Protein AF-L0J2E8-F1 (afdb_monomer)

Structure (mmCIF, N/CA/C/O backbone):
data_AF-L0J2E8-F1
#
_entry.id   AF-L0J2E8-F1
#
loop_
_atom_site.group_PDB
_atom_site.id
_atom_site.type_symbol
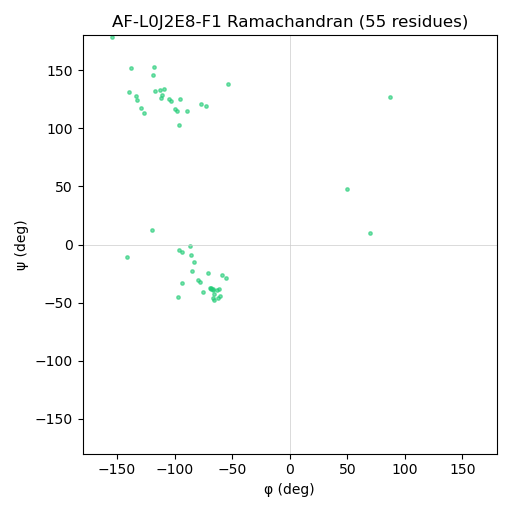_atom_site.label_atom_id
_atom_site.label_alt_id
_atom_site.label_comp_id
_atom_site.label_asym_id
_atom_site.label_entity_id
_atom_site.label_seq_id
_atom_site.pdbx_PDB_ins_code
_atom_site.Cartn_x
_atom_site.Cartn_y
_atom_site.Cartn_z
_atom_site.occupancy
_atom_site.B_iso_or_equiv
_atom_site.auth_seq_id
_atom_site.auth_comp_id
_atom_site.auth_asym_id
_atom_site.auth_atom_id
_atom_site.pdbx_PDB_model_num
ATOM 1 N N . MET A 1 1 ? 13.302 -33.167 -25.493 1.00 43.75 1 MET A N 1
ATOM 2 C CA . MET A 1 1 ? 12.964 -31.784 -25.896 1.00 43.75 1 MET A CA 1
ATOM 3 C C . MET A 1 1 ? 11.922 -31.216 -24.924 1.00 43.75 1 MET A C 1
ATOM 5 O O . MET A 1 1 ? 10.830 -30.871 -25.334 1.00 43.75 1 MET A O 1
ATOM 9 N N . THR A 1 2 ? 12.235 -31.180 -23.620 1.00 46.19 2 THR A N 1
ATOM 10 C CA . THR A 1 2 ? 11.300 -30.723 -22.556 1.00 46.19 2 THR A CA 1
ATOM 11 C C . THR A 1 2 ? 12.013 -29.902 -21.468 1.00 46.19 2 THR A C 1
ATOM 13 O O . THR A 1 2 ? 11.370 -29.226 -20.684 1.00 46.19 2 THR A O 1
ATOM 16 N N . LEU A 1 3 ? 13.353 -29.867 -21.460 1.00 53.91 3 LEU A N 1
ATOM 17 C CA . LEU A 1 3 ? 14.156 -29.145 -20.457 1.00 53.91 3 LEU A CA 1
ATOM 18 C C . LEU A 1 3 ? 14.410 -27.662 -20.794 1.00 53.91 3 LEU A C 1
ATOM 20 O O . LEU A 1 3 ? 15.049 -26.969 -20.015 1.00 53.91 3 LEU A O 1
ATOM 24 N N . ALA A 1 4 ? 13.924 -27.164 -21.936 1.00 53.94 4 ALA A N 1
ATOM 25 C CA . ALA A 1 4 ? 14.136 -25.775 -22.361 1.00 53.94 4 ALA A CA 1
ATOM 26 C C . ALA A 1 4 ? 12.972 -24.829 -22.009 1.00 53.94 4 ALA A C 1
ATOM 28 O O . ALA A 1 4 ? 13.087 -23.636 -22.250 1.00 53.94 4 ALA A O 1
ATOM 29 N N . 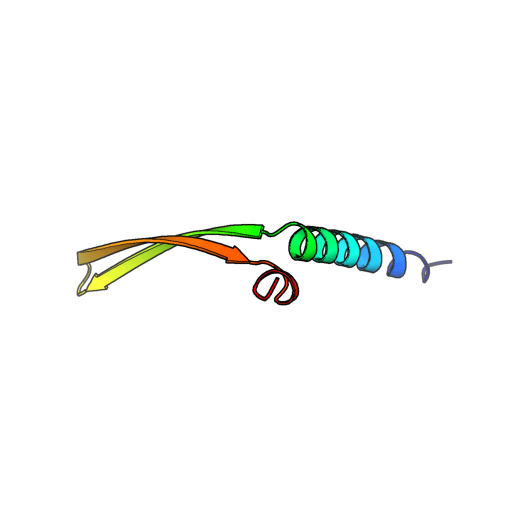MET A 1 5 ? 11.862 -25.338 -21.453 1.00 53.03 5 MET A N 1
ATOM 30 C CA . MET A 1 5 ? 10.666 -24.524 -21.179 1.00 53.03 5 MET A CA 1
ATOM 31 C C . MET A 1 5 ? 10.605 -23.950 -19.756 1.00 53.03 5 MET A C 1
ATOM 33 O O . MET A 1 5 ? 9.742 -23.127 -19.509 1.00 53.03 5 MET A O 1
ATOM 37 N N . ASN A 1 6 ? 11.520 -24.315 -18.846 1.00 51.81 6 ASN A N 1
ATOM 38 C CA . ASN A 1 6 ? 11.537 -23.753 -17.483 1.00 51.81 6 ASN A CA 1
ATOM 39 C C . ASN A 1 6 ? 12.474 -22.542 -17.351 1.00 51.81 6 ASN A C 1
ATOM 41 O O . ASN A 1 6 ? 12.188 -21.604 -16.622 1.00 51.81 6 ASN A O 1
ATOM 45 N N . ALA A 1 7 ? 13.584 -22.528 -18.098 1.00 54.59 7 ALA A N 1
ATOM 46 C CA . ALA A 1 7 ? 14.579 -21.460 -17.992 1.00 54.59 7 ALA A CA 1
ATOM 47 C C . ALA A 1 7 ? 14.094 -20.118 -18.569 1.00 54.59 7 ALA A C 1
ATOM 49 O O . ALA A 1 7 ? 14.588 -19.072 -18.174 1.00 54.59 7 ALA A O 1
ATOM 50 N N . THR A 1 8 ? 13.142 -20.121 -19.507 1.00 55.03 8 THR A N 1
ATOM 51 C CA . THR A 1 8 ? 12.624 -18.884 -20.117 1.00 55.03 8 THR A CA 1
ATOM 52 C C . THR A 1 8 ? 11.600 -18.178 -19.223 1.00 55.03 8 THR A C 1
ATOM 54 O O . THR A 1 8 ? 11.526 -16.953 -19.243 1.00 55.03 8 THR A O 1
ATOM 57 N N . GLU A 1 9 ? 10.844 -18.925 -18.413 1.00 56.38 9 GLU A N 1
ATOM 58 C CA . GLU A 1 9 ? 9.868 -18.361 -17.469 1.00 56.38 9 GLU A CA 1
ATOM 59 C C . GLU A 1 9 ? 10.556 -17.749 -16.243 1.00 56.38 9 GLU A C 1
ATOM 6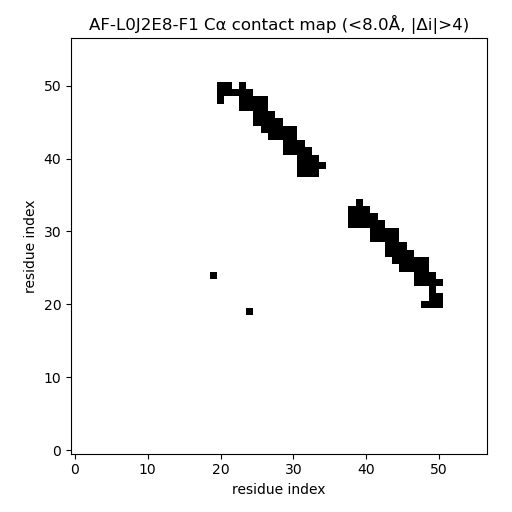1 O O . GLU A 1 9 ? 10.209 -16.641 -15.834 1.00 56.38 9 GLU A O 1
ATOM 66 N N . ASP A 1 10 ? 11.594 -18.414 -15.725 1.00 56.00 10 ASP A N 1
ATOM 67 C CA . ASP A 1 10 ? 12.394 -17.901 -14.608 1.00 56.00 10 ASP A CA 1
ATOM 68 C C . ASP A 1 10 ? 13.117 -16.591 -14.979 1.00 56.00 10 ASP A C 1
ATOM 70 O O . ASP A 1 10 ? 13.150 -15.649 -14.186 1.00 56.00 10 ASP A O 1
ATOM 74 N N . VAL A 1 11 ? 13.633 -16.484 -16.211 1.00 63.25 11 VAL A N 1
ATOM 75 C CA . VAL A 1 11 ? 14.279 -15.256 -16.716 1.00 63.25 11 VAL A CA 1
ATOM 76 C C . VAL A 1 11 ? 13.273 -14.112 -16.860 1.00 63.25 11 VAL A C 1
ATOM 78 O O . VAL A 1 11 ? 13.591 -12.983 -16.504 1.00 63.25 11 VAL A O 1
ATOM 81 N N . ALA A 1 12 ? 12.044 -14.384 -17.309 1.00 65.69 12 ALA A N 1
ATOM 82 C CA . ALA A 1 12 ? 11.016 -13.353 -17.465 1.00 65.69 12 ALA A CA 1
ATOM 83 C C . ALA A 1 12 ? 10.526 -12.788 -16.118 1.00 65.69 12 ALA A C 1
ATOM 85 O O . ALA A 1 12 ? 10.270 -11.588 -16.002 1.00 65.69 12 ALA A O 1
ATOM 86 N N . LEU A 1 13 ? 10.408 -13.641 -15.095 1.00 69.00 13 LEU A N 1
ATOM 87 C CA . LEU A 1 13 ? 10.089 -13.228 -13.727 1.00 69.00 13 LEU A CA 1
ATOM 88 C C . LEU A 1 13 ? 11.228 -12.397 -13.133 1.00 69.00 13 LEU A C 1
ATOM 90 O O . LEU A 1 13 ? 10.973 -11.332 -12.581 1.00 69.00 13 LEU A O 1
ATOM 94 N N . VAL A 1 14 ? 12.476 -12.843 -13.298 1.00 72.50 14 VAL A N 1
ATOM 95 C CA . VAL A 1 14 ? 13.659 -12.105 -12.839 1.00 72.50 14 VAL A CA 1
ATOM 96 C C . VAL A 1 14 ? 13.784 -10.753 -13.539 1.00 72.50 14 VAL A C 1
ATOM 98 O O . VAL A 1 14 ? 13.936 -9.762 -12.840 1.00 72.50 14 VAL A O 1
ATOM 101 N N . ASP A 1 15 ? 13.627 -10.668 -14.861 1.00 73.00 15 ASP A N 1
ATOM 102 C CA . ASP A 1 15 ? 13.657 -9.396 -15.602 1.00 73.00 15 ASP A CA 1
ATOM 103 C C . ASP A 1 15 ? 12.537 -8.441 -15.159 1.00 73.00 15 ASP A C 1
ATOM 105 O O . ASP A 1 15 ? 12.733 -7.226 -15.058 1.00 73.00 15 ASP A O 1
ATOM 109 N N . LEU A 1 16 ? 11.344 -8.975 -14.872 1.00 72.06 16 LEU A N 1
ATOM 110 C CA . LEU A 1 16 ? 10.241 -8.187 -14.329 1.00 72.06 16 LEU A CA 1
ATOM 111 C C . LEU A 1 16 ? 10.572 -7.670 -12.925 1.00 72.06 16 LEU A C 1
ATOM 113 O O . LEU A 1 16 ? 10.377 -6.483 -12.665 1.00 72.06 16 LEU A O 1
ATOM 117 N N . LEU A 1 17 ? 11.079 -8.529 -12.035 1.00 71.50 17 LEU A N 1
ATOM 118 C CA . LEU A 1 17 ? 11.518 -8.123 -10.701 1.00 71.50 17 LEU A CA 1
ATOM 119 C C . LEU A 1 17 ? 12.646 -7.090 -10.782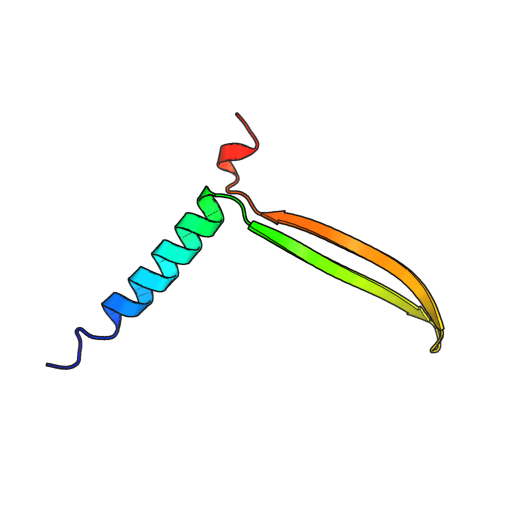 1.00 71.50 17 LEU A C 1
ATOM 121 O O . LEU A 1 17 ? 12.575 -6.086 -10.086 1.00 71.50 17 LEU A O 1
ATOM 125 N N . ASP A 1 18 ? 13.637 -7.277 -11.647 1.00 74.06 18 ASP A N 1
ATOM 126 C CA . ASP A 1 18 ? 14.789 -6.383 -11.785 1.00 74.06 18 ASP A CA 1
ATOM 127 C C . ASP A 1 18 ? 14.368 -5.008 -12.322 1.00 74.06 18 ASP A C 1
ATOM 129 O O . ASP A 1 18 ? 14.792 -3.962 -11.829 1.00 74.06 18 ASP A O 1
ATOM 133 N N . ARG A 1 19 ? 13.408 -4.974 -13.255 1.00 70.25 19 ARG A N 1
ATOM 134 C CA . ARG A 1 19 ? 12.809 -3.723 -13.738 1.00 70.25 19 ARG A CA 1
ATOM 135 C C . ARG A 1 19 ? 11.951 -3.030 -12.679 1.00 70.25 19 ARG A C 1
ATOM 137 O O . ARG A 1 19 ? 11.956 -1.801 -12.604 1.00 70.25 19 ARG A O 1
ATOM 144 N N . LEU A 1 20 ? 11.225 -3.792 -11.863 1.00 66.25 20 LEU A N 1
ATOM 145 C CA . LEU A 1 20 ? 10.476 -3.272 -10.718 1.00 66.25 20 LEU A CA 1
ATOM 146 C C . LEU A 1 20 ? 11.427 -2.708 -9.643 1.00 66.25 20 LEU A C 1
ATOM 148 O O . LEU A 1 20 ? 11.207 -1.603 -9.150 1.00 66.2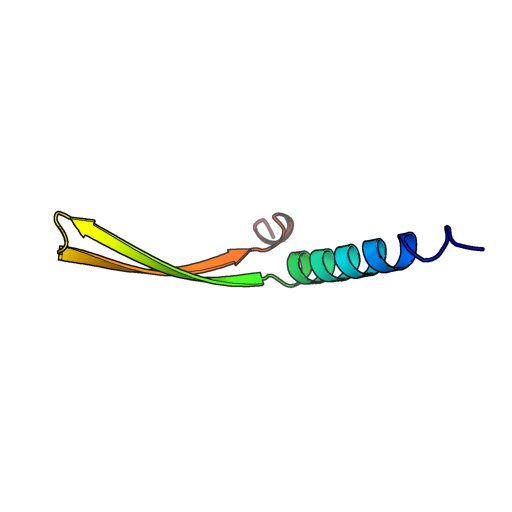5 20 LEU A O 1
ATOM 152 N N . LEU A 1 21 ? 12.530 -3.401 -9.348 1.00 66.25 21 LEU A N 1
ATOM 153 C CA . LEU A 1 21 ? 13.569 -2.980 -8.400 1.00 66.25 21 LEU A CA 1
ATOM 154 C C . LEU A 1 21 ? 14.365 -1.759 -8.898 1.00 66.25 21 LEU A C 1
ATOM 156 O O . LEU A 1 21 ? 14.687 -0.867 -8.107 1.00 66.25 21 LEU A O 1
ATOM 160 N N . GLY A 1 22 ? 14.649 -1.689 -10.201 1.00 66.44 22 GLY A N 1
ATOM 161 C CA . GLY A 1 22 ? 15.359 -0.580 -10.843 1.00 66.44 22 GLY A CA 1
ATOM 162 C C . GLY A 1 22 ? 14.496 0.665 -11.081 1.00 66.44 22 GLY A C 1
ATOM 163 O O . GLY A 1 22 ? 15.002 1.787 -11.018 1.00 66.44 22 GLY A O 1
ATOM 164 N N . GLY A 1 23 ? 13.193 0.489 -11.333 1.00 67.00 23 GLY A N 1
ATOM 165 C CA . GLY A 1 23 ? 12.225 1.577 -11.528 1.00 67.00 23 GLY A CA 1
ATOM 166 C C . GLY A 1 23 ? 11.636 2.140 -10.231 1.00 67.00 23 GLY A C 1
ATOM 167 O O . GLY A 1 23 ? 11.208 3.293 -10.206 1.00 67.00 23 GLY A O 1
ATOM 168 N N . GLY A 1 24 ? 11.664 1.355 -9.154 1.00 66.00 24 GLY A N 1
ATOM 169 C CA . GLY A 1 24 ? 11.001 1.662 -7.892 1.00 66.00 24 GLY A CA 1
ATOM 170 C C . GLY A 1 24 ? 9.551 1.170 -7.884 1.00 66.00 24 GLY A C 1
ATOM 171 O O . GLY A 1 24 ? 8.763 1.497 -8.771 1.00 66.00 24 GLY A O 1
ATOM 172 N N . VAL A 1 25 ? 9.182 0.396 -6.863 1.00 75.81 25 VAL A N 1
ATOM 173 C CA . VAL A 1 25 ? 7.817 -0.108 -6.648 1.00 75.81 25 VAL A CA 1
ATOM 174 C C . VAL A 1 25 ? 7.166 0.670 -5.517 1.00 75.81 25 VAL A C 1
ATOM 176 O O . VAL A 1 25 ? 7.696 0.710 -4.411 1.00 75.81 25 VAL A O 1
ATOM 179 N N . VAL A 1 26 ? 5.995 1.254 -5.763 1.00 78.44 26 VAL A N 1
ATOM 180 C CA . VAL A 1 26 ? 5.168 1.824 -4.693 1.00 78.44 26 VAL A CA 1
ATOM 181 C C . VAL A 1 26 ? 4.231 0.738 -4.169 1.00 78.44 26 VAL A C 1
ATOM 183 O O . VAL A 1 26 ? 3.358 0.268 -4.894 1.00 78.44 26 VAL A O 1
ATOM 186 N N . VAL A 1 27 ? 4.406 0.353 -2.909 1.00 80.62 27 VAL A N 1
ATOM 187 C CA . VAL A 1 27 ? 3.516 -0.546 -2.173 1.00 80.62 27 VAL A CA 1
ATOM 188 C C . VAL A 1 27 ? 2.531 0.303 -1.381 1.00 80.62 27 VAL A C 1
ATOM 190 O O . VAL A 1 27 ? 2.932 1.173 -0.607 1.00 80.62 27 VAL A O 1
ATOM 193 N N . VAL A 1 28 ? 1.241 0.051 -1.584 1.00 86.62 28 VAL A N 1
ATOM 194 C CA . VAL A 1 28 ? 0.155 0.651 -0.805 1.00 86.62 28 VAL A CA 1
ATOM 195 C C . VAL A 1 28 ? -0.446 -0.442 0.063 1.00 86.62 28 VAL A C 1
ATOM 197 O O . VAL A 1 28 ? -0.698 -1.544 -0.419 1.00 86.62 28 VAL A O 1
ATOM 200 N N . GLY A 1 29 ? -0.664 -0.133 1.330 1.00 87.19 29 GLY A N 1
ATOM 201 C CA . GLY A 1 29 ? -1.368 -0.992 2.265 1.00 87.19 29 GLY A CA 1
ATOM 202 C C . GLY A 1 29 ? -1.996 -0.164 3.368 1.00 87.19 29 GLY A C 1
ATOM 203 O O . GLY A 1 29 ? -1.824 1.052 3.425 1.00 87.19 29 GLY A O 1
ATOM 204 N N . ASP A 1 30 ? -2.694 -0.836 4.258 1.00 92.31 30 ASP A N 1
ATOM 205 C CA . ASP A 1 30 ? -3.299 -0.237 5.431 1.00 92.31 30 ASP A CA 1
ATOM 206 C C . ASP A 1 30 ? -3.098 -1.156 6.640 1.00 92.31 30 ASP A C 1
ATOM 208 O O . ASP A 1 30 ? -2.901 -2.366 6.511 1.00 92.31 30 ASP A O 1
ATOM 212 N N . LEU A 1 31 ? -3.055 -0.558 7.825 1.00 91.06 31 LEU A N 1
ATOM 213 C CA . LEU A 1 31 ? -2.910 -1.254 9.094 1.00 91.06 31 LEU A CA 1
ATOM 214 C C . LEU A 1 31 ? -3.941 -0.703 10.068 1.00 91.06 31 LEU A C 1
ATOM 216 O O . LEU A 1 31 ? -3.949 0.493 10.358 1.00 91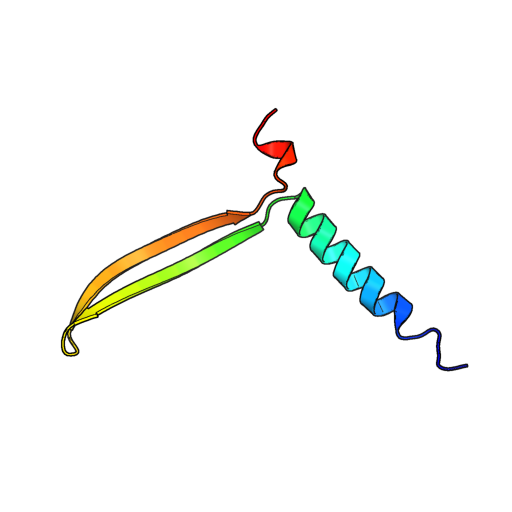.06 31 LEU A O 1
ATOM 220 N N . THR A 1 32 ? -4.756 -1.593 10.626 1.00 94.06 32 THR A N 1
ATOM 221 C CA . THR A 1 32 ? -5.695 -1.250 11.695 1.00 94.06 32 THR A CA 1
ATOM 222 C C . THR A 1 32 ? -5.251 -1.909 12.995 1.00 94.06 32 THR A C 1
ATOM 224 O O . THR A 1 32 ? -4.972 -3.106 13.030 1.00 94.06 32 THR A O 1
ATOM 227 N N . ILE A 1 33 ? -5.150 -1.119 14.063 1.00 95.25 33 ILE A N 1
ATOM 228 C CA . ILE A 1 33 ? -4.885 -1.602 15.419 1.00 95.25 33 ILE A CA 1
ATOM 229 C C . ILE A 1 33 ? -6.215 -1.645 16.158 1.00 95.25 33 ILE A C 1
ATOM 231 O O . ILE A 1 33 ? -6.824 -0.598 16.394 1.00 95.25 33 ILE A O 1
ATOM 235 N N . SER A 1 34 ? -6.623 -2.845 16.559 1.00 95.75 34 SER A N 1
ATOM 236 C CA . SER A 1 34 ? -7.897 -3.087 17.238 1.00 95.75 34 SER A CA 1
ATOM 237 C C . SER A 1 34 ? -7.667 -3.669 18.634 1.00 95.75 34 SER A C 1
ATOM 239 O O . SER A 1 34 ? -6.726 -4.432 18.864 1.00 95.75 34 SER A O 1
ATOM 241 N N . LEU A 1 35 ? -8.535 -3.315 19.580 1.00 95.75 35 LEU A N 1
ATOM 242 C CA . LEU A 1 35 ? -8.537 -3.833 20.945 1.00 95.75 35 LEU A CA 1
ATOM 243 C C . LEU A 1 35 ? -9.958 -4.217 21.342 1.00 95.75 35 LEU A C 1
ATOM 245 O O . LEU A 1 35 ? -10.860 -3.391 21.268 1.00 95.75 35 LEU A O 1
ATOM 249 N N . ALA A 1 36 ? -10.132 -5.450 21.824 1.00 96.81 36 ALA A N 1
ATOM 250 C CA . ALA A 1 36 ? -11.422 -5.954 22.299 1.00 96.81 36 ALA A CA 1
ATOM 251 C C . ALA A 1 36 ? -12.571 -5.704 21.299 1.00 96.81 36 ALA A C 1
ATOM 253 O O . ALA A 1 36 ? -13.631 -5.224 21.687 1.00 96.81 36 ALA A O 1
ATOM 254 N N . ASP A 1 37 ? -12.336 -6.031 20.024 1.00 92.25 37 ASP A 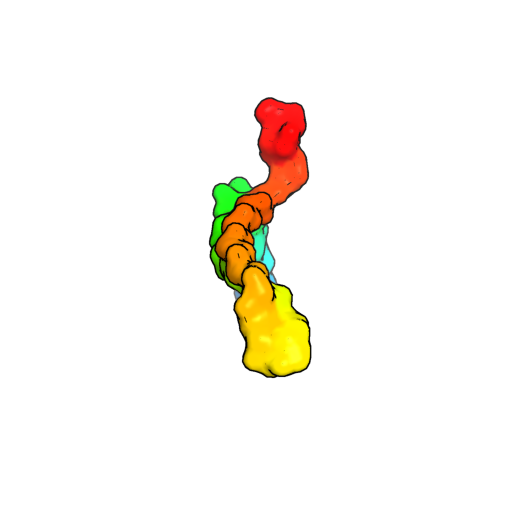N 1
ATOM 255 C CA . ASP A 1 37 ? -13.300 -5.871 18.920 1.00 92.25 37 ASP A CA 1
ATOM 256 C C . ASP A 1 37 ? -13.589 -4.411 18.510 1.00 92.25 37 ASP A C 1
ATOM 258 O O . ASP A 1 37 ? -14.487 -4.148 17.717 1.00 92.25 37 ASP A O 1
ATOM 262 N N . VAL A 1 38 ? -12.813 -3.448 19.025 1.00 95.50 38 VAL A N 1
ATOM 263 C CA . VAL A 1 38 ? -12.911 -2.031 18.654 1.00 95.50 38 VAL A CA 1
ATOM 264 C C . VAL A 1 38 ? -11.668 -1.594 17.892 1.00 95.50 38 VAL A C 1
ATOM 266 O O . VAL A 1 38 ? -10.548 -1.714 18.394 1.00 95.50 38 VAL A O 1
ATOM 269 N N . ASP A 1 39 ? -11.866 -1.028 16.705 1.00 93.88 39 ASP A N 1
ATOM 270 C CA . ASP A 1 39 ? -10.799 -0.417 15.915 1.00 93.88 39 ASP A CA 1
ATOM 271 C C . ASP A 1 39 ? -10.373 0.917 16.544 1.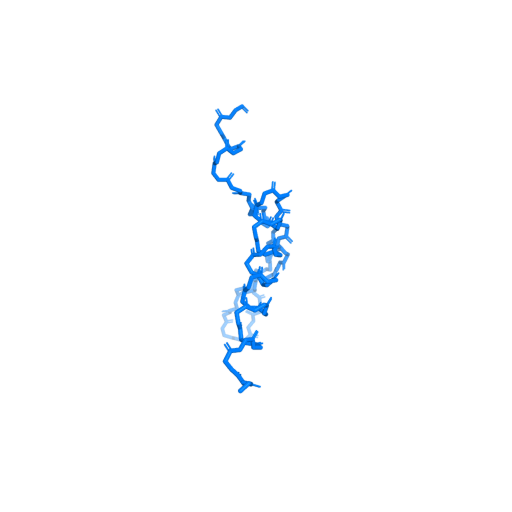00 93.88 39 ASP A C 1
ATOM 273 O O . ASP A 1 39 ? -11.177 1.836 16.702 1.00 93.88 39 ASP A O 1
ATOM 277 N N . LEU A 1 40 ? -9.101 1.021 16.937 1.00 96.19 40 LEU A N 1
ATOM 278 C CA . LEU A 1 40 ? -8.560 2.196 17.626 1.00 96.19 40 LEU A CA 1
ATOM 279 C C . LEU A 1 40 ? -7.850 3.146 16.669 1.00 96.19 40 LEU A C 1
ATOM 281 O O . LEU A 1 40 ? -7.998 4.363 16.765 1.00 96.19 40 LEU A O 1
ATOM 285 N N . VAL A 1 41 ? -7.017 2.592 15.790 1.00 95.25 41 VAL A N 1
ATOM 286 C CA . VAL A 1 41 ? -6.135 3.373 14.923 1.00 95.25 41 VAL A CA 1
ATOM 287 C C . VAL A 1 41 ? -6.116 2.745 13.544 1.00 95.25 41 VAL A C 1
ATOM 289 O O . VAL A 1 41 ? -5.873 1.548 13.429 1.00 95.25 41 VAL A O 1
ATOM 292 N N . HIS A 1 42 ? -6.310 3.566 12.517 1.00 94.44 42 HIS A N 1
ATOM 293 C CA . HIS A 1 42 ? -6.120 3.190 11.122 1.00 94.44 42 HIS A CA 1
ATOM 294 C C . HIS A 1 42 ? -4.926 3.955 10.549 1.00 94.44 42 HIS A C 1
ATOM 296 O O . HIS A 1 42 ? -4.795 5.160 10.772 1.00 94.44 42 HIS A O 1
ATOM 302 N N . ILE A 1 43 ? -4.041 3.251 9.850 1.00 94.62 43 ILE A N 1
ATOM 303 C CA . ILE A 1 43 ? -2.808 3.797 9.290 1.00 94.62 43 ILE A CA 1
ATOM 304 C C . ILE A 1 43 ? -2.736 3.415 7.818 1.00 94.62 43 ILE A C 1
ATOM 306 O O . ILE A 1 43 ? -2.596 2.239 7.491 1.00 94.62 43 ILE A O 1
ATOM 310 N N . ASP A 1 44 ? -2.742 4.416 6.943 1.00 91.44 44 ASP A N 1
ATOM 311 C CA . ASP A 1 44 ? -2.420 4.238 5.531 1.00 91.44 44 ASP A CA 1
ATOM 312 C C . ASP A 1 44 ? -0.901 4.120 5.346 1.00 91.44 44 ASP A C 1
ATOM 314 O O . ASP A 1 44 ? -0.132 5.030 5.671 1.00 91.44 44 ASP A O 1
ATOM 318 N N . LEU A 1 45 ? -0.454 3.001 4.788 1.00 88.19 45 LEU A N 1
ATOM 319 C CA . LEU A 1 45 ? 0.948 2.704 4.527 1.00 88.19 45 LEU A CA 1
ATOM 320 C C . LEU A 1 45 ? 1.255 2.889 3.040 1.00 88.19 45 LEU A C 1
ATOM 322 O O . LEU A 1 45 ? 0.665 2.257 2.165 1.00 88.19 45 LEU A O 1
ATOM 326 N N . ARG A 1 46 ? 2.232 3.749 2.743 1.00 83.00 46 ARG A N 1
ATOM 327 C CA . ARG A 1 46 ? 2.794 3.920 1.398 1.00 83.00 46 ARG A CA 1
ATOM 328 C C . ARG A 1 46 ? 4.302 3.763 1.484 1.00 83.00 46 ARG A C 1
ATOM 330 O O . ARG A 1 46 ? 4.969 4.593 2.094 1.00 83.00 46 ARG A O 1
ATOM 337 N N . ALA A 1 47 ? 4.832 2.706 0.883 1.00 80.62 47 ALA A N 1
ATOM 338 C CA . ALA A 1 47 ? 6.260 2.418 0.868 1.00 80.62 47 ALA A CA 1
ATOM 339 C C . ALA A 1 47 ? 6.788 2.455 -0.566 1.00 80.62 47 ALA A C 1
ATOM 341 O O . ALA A 1 47 ? 6.202 1.851 -1.458 1.00 80.62 47 ALA A O 1
ATOM 342 N N . LEU A 1 48 ? 7.900 3.151 -0.793 1.00 80.06 48 LEU A N 1
ATOM 343 C CA . LEU A 1 48 ? 8.641 3.080 -2.049 1.00 80.06 48 LEU A CA 1
ATOM 344 C C . LEU A 1 48 ? 9.801 2.101 -1.857 1.00 80.06 48 LEU A C 1
ATOM 346 O O . LEU A 1 48 ? 10.706 2.357 -1.066 1.00 80.06 48 LEU A O 1
ATOM 350 N N . ILE A 1 49 ? 9.767 0.986 -2.575 1.00 74.44 49 ILE A N 1
ATOM 351 C CA . ILE A 1 49 ? 10.847 0.006 -2.629 1.00 74.44 49 ILE A CA 1
ATOM 352 C C . ILE A 1 49 ? 11.684 0.325 -3.863 1.00 74.44 49 ILE A C 1
ATOM 354 O O . ILE A 1 49 ? 11.277 0.035 -4.985 1.00 74.44 49 ILE A O 1
ATOM 358 N N . SER A 1 50 ? 12.838 0.953 -3.667 1.00 70.56 50 SER A N 1
ATOM 359 C CA . SER A 1 50 ? 13.831 1.192 -4.718 1.00 70.56 50 SER A CA 1
ATOM 360 C C . SER A 1 50 ? 15.134 0.481 -4.379 1.00 70.56 50 SER A C 1
ATOM 362 O O . SER A 1 50 ? 15.449 0.313 -3.200 1.00 70.56 50 SER A O 1
ATOM 364 N N . SER A 1 51 ? 15.921 0.114 -5.393 1.00 65.50 51 SER A N 1
ATOM 365 C CA . SER A 1 51 ? 17.285 -0.373 -5.164 1.00 65.50 51 SER A CA 1
ATOM 366 C C . SER A 1 51 ? 18.096 0.620 -4.313 1.00 65.50 51 SER A C 1
ATOM 368 O O . SER A 1 51 ? 18.006 1.838 -4.505 1.00 65.50 51 SER A O 1
ATOM 370 N N . VAL A 1 52 ? 18.876 0.098 -3.361 1.00 64.25 52 VAL A N 1
ATOM 371 C CA . VAL A 1 52 ? 19.653 0.877 -2.374 1.00 64.25 52 VAL A CA 1
ATOM 372 C C . VAL A 1 52 ? 20.649 1.828 -3.051 1.00 64.25 52 VAL A C 1
ATOM 374 O O . VAL A 1 52 ? 20.928 2.896 -2.509 1.00 64.25 52 VAL A O 1
ATOM 377 N N . ASP A 1 53 ? 21.098 1.512 -4.271 1.00 58.84 53 ASP A N 1
ATOM 378 C CA . ASP A 1 53 ? 21.960 2.375 -5.092 1.00 58.84 53 ASP A CA 1
ATOM 379 C C . ASP A 1 53 ? 21.384 3.782 -5.332 1.00 58.84 53 ASP A C 1
ATOM 381 O O . ASP A 1 53 ? 22.132 4.744 -5.480 1.00 58.84 53 ASP A O 1
ATOM 385 N N . LYS A 1 54 ? 20.054 3.941 -5.336 1.00 54.34 54 LYS A N 1
ATOM 386 C CA . LYS A 1 54 ? 19.388 5.236 -5.566 1.00 54.34 54 LYS A CA 1
ATOM 387 C C . LYS A 1 54 ? 19.281 6.115 -4.318 1.00 54.34 54 LYS A C 1
ATOM 389 O O . LYS A 1 54 ? 18.979 7.295 -4.457 1.00 54.34 54 LYS A O 1
ATOM 394 N N . LEU A 1 55 ? 19.492 5.573 -3.117 1.00 55.75 55 LEU A N 1
ATOM 395 C CA . LEU A 1 55 ? 19.315 6.321 -1.864 1.00 55.75 55 LEU A CA 1
ATOM 396 C C . LEU A 1 55 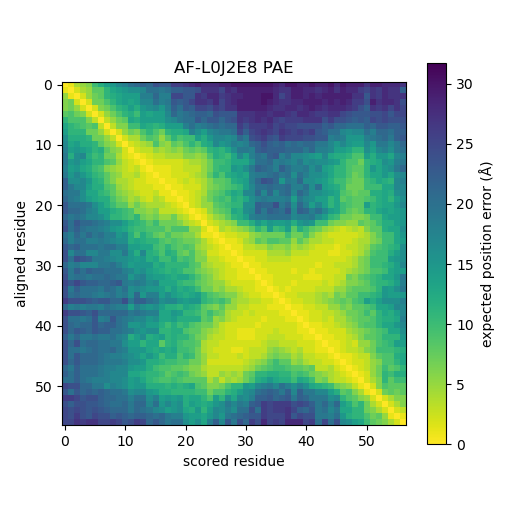? 20.561 7.127 -1.457 1.00 55.75 55 LEU A C 1
ATOM 398 O O . LEU A 1 55 ? 20.479 7.925 -0.526 1.00 55.75 55 LEU A O 1
ATOM 402 N N . MET A 1 56 ? 21.697 6.935 -2.139 1.00 52.78 56 MET A N 1
ATOM 403 C CA . MET A 1 56 ? 22.977 7.592 -1.827 1.00 52.78 56 MET A CA 1
ATOM 404 C C . MET A 1 56 ? 23.548 8.465 -2.964 1.00 52.78 56 MET A C 1
ATOM 406 O O . MET A 1 56 ? 24.710 8.864 -2.875 1.00 52.78 56 MET A O 1
ATOM 410 N N . GLN A 1 57 ? 22.769 8.777 -4.011 1.00 50.69 57 GLN A N 1
ATOM 411 C CA . GLN A 1 57 ? 23.184 9.674 -5.105 1.00 50.69 57 GLN A CA 1
ATOM 412 C C . GLN A 1 57 ? 22.507 11.042 -5.007 1.00 50.69 57 GLN A C 1
ATOM 414 O O . GLN A 1 57 ? 21.257 11.077 -4.966 1.00 50.69 57 GLN A O 1
#

pLDDT: mean 73.51, std 15.91, range [43.75, 96.81]

Mean predicted aligned error: 12.73 Å

Nearest PDB structures (foldseek):
  8gbs-assembly1_A1  TM=5.025E-01  e=1.876E-02  Dolichospermum flos-aquae
  7r1c-assembly1_N  TM=4.785E-01  e=1.123E-02  Priestia megaterium NBRC 15308 = ATCC 14581
  9c76-assembly1_A  TM=4.695E-01  e=6.467E+00  Homo sapiens

Secondary structure (DSSP, 8-state):
--TTSSHHHHHHHHHHHHHHHHH-EEEEEEEEEEETTEEEEEEEEEEEE--GGGG--

Sequence (57 aa):
MTLAMNATEDVALVDLLDRLLGGGVVVVGDLTISLADVDLVHIDLRALISSVDKLMQ

Radius of gyration: 19.18 Å; Cα contacts (8 Å, |Δi|>4): 51; chains: 1; bounding box: 36×42×48 Å

Solvent-accessible surface area (backbone atoms only — not comparable to full-atom values): 3621 Å² total; per-residue (Å²): 144,72,84,72,69,60,63,59,55,54,48,52,52,48,53,50,50,51,49,39,35,73,70,44,38,77,48,77,52,72,48,74,49,66,57,96,96,38,82,76,46,80,43,85,42,78,44,76,48,54,48,72,77,66,78,80,111

Foldseek 3Di:
DPVPVPVVVVVVVVVVVVCCQAVKDWDWDKDFDDDPNRTDDIDTDIDIRHHPVVVPD